Protein AF-A0A6M1YL88-F1 (afdb_monomer_lite)

pLDDT: mean 94.41, std 8.23, range [48.78, 98.56]

Sequence (57 aa):
MQNIDFQIRAFLAYIESEKGLSPNTVEAYSRDIRYFKDFLSKKSISRFEDVKQADVI

Foldseek 3Di:
DDWPVNVLVVVLVCCVPVVVDDPVVSVVSSVVSVVLCVLCVVVVHTDPVPDDPVSVD

Structure (mmCIF, N/CA/C/O backbone):
data_AF-A0A6M1YL88-F1
#
_entry.id   AF-A0A6M1YL88-F1
#
loop_
_atom_site.group_PDB
_atom_site.id
_atom_site.type_symbol
_atom_site.label_atom_id
_atom_site.label_alt_id
_atom_site.label_comp_id
_atom_site.label_asym_id
_atom_site.label_entity_id
_atom_site.label_seq_id
_atom_site.pdbx_PDB_ins_code
_atom_site.Cartn_x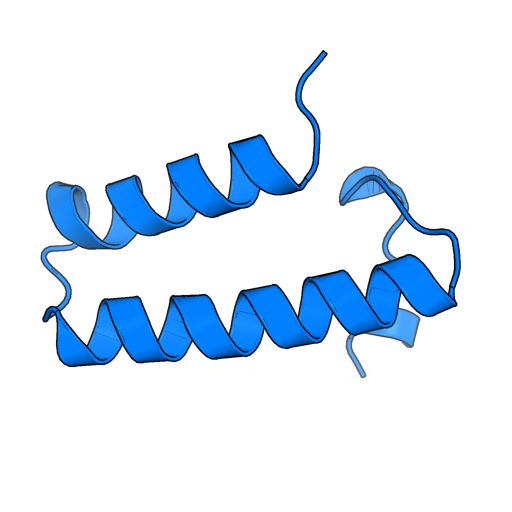
_atom_site.Cartn_y
_atom_site.Cartn_z
_atom_site.occupancy
_atom_site.B_iso_or_equiv
_atom_site.auth_seq_id
_atom_site.auth_comp_id
_atom_site.auth_asym_id
_atom_site.auth_atom_id
_atom_site.pdbx_PDB_model_num
ATOM 1 N N . MET A 1 1 ? -9.622 10.127 -14.550 1.00 48.78 1 MET A N 1
ATOM 2 C CA . MET A 1 1 ? -8.497 9.168 -14.529 1.00 48.78 1 MET A CA 1
ATOM 3 C C . MET A 1 1 ? -8.043 9.042 -13.088 1.00 48.78 1 MET A C 1
ATOM 5 O O . MET A 1 1 ? -7.729 10.068 -12.500 1.00 48.78 1 MET A O 1
ATOM 9 N N . GLN A 1 2 ? -8.135 7.860 -12.480 1.00 61.91 2 GLN A N 1
ATOM 10 C CA . GLN A 1 2 ? -7.744 7.696 -11.078 1.00 61.91 2 GLN A CA 1
ATOM 11 C C . GLN A 1 2 ? -6.266 7.327 -11.003 1.00 61.91 2 GLN A C 1
ATOM 13 O O . GLN A 1 2 ? -5.801 6.495 -11.773 1.00 61.91 2 GLN A O 1
ATOM 18 N N . ASN A 1 3 ? -5.527 8.013 -10.137 1.00 84.12 3 ASN A N 1
ATOM 19 C CA . ASN A 1 3 ? -4.117 7.753 -9.876 1.00 84.12 3 ASN A CA 1
ATOM 20 C C . ASN A 1 3 ? -3.968 6.896 -8.610 1.00 84.12 3 ASN A C 1
ATOM 22 O O . ASN A 1 3 ? -4.910 6.774 -7.820 1.00 84.12 3 ASN A O 1
ATOM 26 N N . ILE A 1 4 ? -2.774 6.339 -8.408 1.00 91.12 4 ILE A N 1
ATOM 27 C CA . ILE A 1 4 ? -2.466 5.438 -7.288 1.00 91.12 4 ILE A CA 1
ATOM 28 C C . ILE A 1 4 ? -2.845 6.059 -5.929 1.00 91.12 4 ILE A C 1
ATOM 30 O O . ILE A 1 4 ? -3.409 5.395 -5.066 1.00 91.12 4 ILE A O 1
ATOM 34 N N . ASP A 1 5 ? -2.646 7.371 -5.766 1.00 92.69 5 ASP A N 1
ATOM 35 C CA . ASP A 1 5 ? -2.991 8.115 -4.551 1.00 92.69 5 ASP A CA 1
ATOM 36 C C . ASP A 1 5 ? -4.487 8.106 -4.233 1.00 92.69 5 ASP A C 1
ATOM 38 O O . ASP A 1 5 ? -4.878 8.002 -3.068 1.00 92.69 5 ASP A O 1
ATOM 42 N N . PHE A 1 6 ? -5.339 8.228 -5.253 1.00 94.00 6 PHE A N 1
ATOM 43 C CA . PHE A 1 6 ? -6.781 8.145 -5.060 1.00 94.00 6 PHE A CA 1
ATOM 44 C C . PHE A 1 6 ? -7.190 6.744 -4.595 1.00 94.00 6 PHE A C 1
ATOM 46 O O . PHE A 1 6 ? -7.953 6.620 -3.639 1.00 94.00 6 PHE A O 1
ATOM 53 N N . GLN A 1 7 ? -6.656 5.703 -5.237 1.00 95.44 7 GLN A N 1
ATOM 54 C CA . GLN A 1 7 ? -6.975 4.308 -4.922 1.00 95.44 7 GLN A CA 1
ATOM 55 C C . GLN A 1 7 ? -6.546 3.946 -3.491 1.00 95.44 7 GLN A C 1
ATOM 57 O O . GLN A 1 7 ? -7.315 3.318 -2.766 1.00 95.44 7 GLN A O 1
ATOM 62 N N . ILE A 1 8 ? -5.375 4.420 -3.047 1.00 95.94 8 ILE A N 1
ATOM 63 C CA . ILE A 1 8 ? -4.895 4.242 -1.667 1.00 95.94 8 ILE A CA 1
ATOM 64 C C . ILE A 1 8 ? -5.848 4.907 -0.669 1.00 95.94 8 ILE A C 1
ATOM 66 O O . ILE A 1 8 ? -6.268 4.267 0.292 1.00 95.94 8 ILE A O 1
ATOM 70 N N . ARG A 1 9 ? -6.234 6.172 -0.894 1.00 96.50 9 ARG A N 1
ATOM 71 C CA . A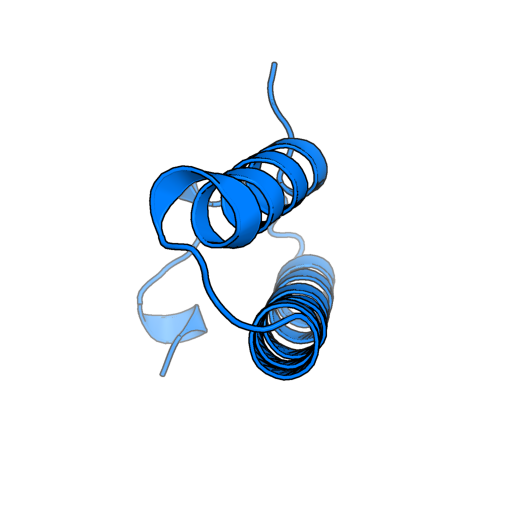RG A 1 9 ? -7.174 6.872 0.000 1.00 96.50 9 ARG A CA 1
ATOM 72 C C . ARG A 1 9 ? -8.534 6.181 0.065 1.00 96.50 9 ARG A C 1
ATOM 74 O O . ARG A 1 9 ? -9.079 6.035 1.153 1.00 96.50 9 ARG A O 1
ATOM 81 N N . ALA A 1 10 ? -9.059 5.742 -1.079 1.00 97.00 10 ALA A N 1
ATOM 82 C CA . ALA A 1 10 ? -10.330 5.027 -1.143 1.00 97.00 10 ALA A CA 1
ATOM 83 C C . ALA A 1 10 ? -10.272 3.696 -0.376 1.00 97.00 10 ALA A C 1
ATOM 85 O O . ALA A 1 10 ? -11.194 3.378 0.369 1.00 97.00 10 ALA A O 1
ATOM 86 N N . PHE A 1 11 ? -9.172 2.948 -0.504 1.00 97.50 11 PHE A N 1
ATOM 87 C CA . PHE A 1 11 ? -8.966 1.710 0.245 1.00 97.50 11 PHE A CA 1
ATOM 88 C C . PHE A 1 11 ? -8.867 1.948 1.757 1.00 97.50 11 PHE A C 1
ATOM 90 O O . PHE A 1 11 ? -9.513 1.235 2.519 1.00 97.50 11 PHE A O 1
ATOM 97 N N . LEU A 1 12 ? -8.108 2.959 2.196 1.00 98.25 12 LEU A N 1
ATOM 98 C CA . LEU A 1 12 ? -7.982 3.284 3.621 1.00 98.25 12 LEU A CA 1
ATOM 99 C C . LEU A 1 12 ? -9.333 3.682 4.234 1.00 98.25 12 LEU A C 1
ATOM 101 O O . LEU A 1 12 ? -9.699 3.157 5.281 1.00 98.25 12 LEU A O 1
ATOM 105 N N . ALA A 1 13 ? -10.111 4.518 3.540 1.00 98.12 13 ALA A N 1
ATOM 106 C CA . ALA A 1 13 ? -11.463 4.874 3.972 1.00 98.12 13 ALA A CA 1
ATOM 107 C C . ALA A 1 13 ? -12.396 3.650 4.026 1.00 98.12 13 ALA A C 1
ATOM 109 O O . ALA A 1 13 ? -13.195 3.516 4.949 1.00 98.12 13 ALA A O 1
ATOM 110 N N . TYR A 1 14 ? -12.276 2.728 3.065 1.00 98.50 14 TYR A N 1
ATOM 111 C CA . TYR A 1 14 ? -13.048 1.485 3.047 1.00 98.50 14 TYR A CA 1
ATOM 112 C C . TYR A 1 14 ? -12.742 0.590 4.254 1.00 98.50 14 TYR A C 1
ATOM 114 O O . TYR A 1 14 ? -13.663 0.098 4.902 1.00 98.50 14 TYR A O 1
ATOM 122 N N . ILE A 1 15 ? -11.466 0.365 4.580 1.00 98.38 15 ILE A N 1
ATOM 123 C CA . ILE A 1 15 ? -11.115 -0.509 5.709 1.00 98.38 15 ILE A CA 1
ATOM 124 C C . ILE A 1 15 ? -11.411 0.137 7.072 1.00 98.38 15 ILE A C 1
ATOM 126 O O . ILE A 1 15 ? -11.655 -0.577 8.043 1.00 98.38 15 ILE A O 1
ATOM 130 N N . GLU A 1 16 ? -11.435 1.467 7.146 1.00 98.44 16 GLU A N 1
ATOM 131 C CA . GLU A 1 16 ? -11.874 2.203 8.332 1.00 98.44 16 GLU A CA 1
ATOM 132 C C . GLU A 1 16 ? -13.401 2.129 8.508 1.00 98.44 16 GLU A C 1
ATOM 134 O O . GLU A 1 16 ? -13.873 1.669 9.543 1.00 98.44 16 GLU A O 1
ATOM 139 N N . SER A 1 17 ? -14.175 2.517 7.486 1.00 98.06 17 SER A N 1
ATOM 140 C CA . SER A 1 17 ? -15.645 2.607 7.552 1.00 98.06 17 SER A CA 1
ATOM 141 C C . SER A 1 17 ? -16.328 1.242 7.447 1.00 98.06 17 SER A C 1
ATOM 143 O O . SER A 1 17 ? -17.068 0.831 8.337 1.00 98.06 17 SER A O 1
ATOM 145 N N . GLU A 1 18 ? -16.061 0.504 6.369 1.00 98.06 18 GLU A N 1
ATOM 146 C CA . GLU A 1 18 ? -16.819 -0.704 6.019 1.00 98.06 18 GLU A CA 1
ATOM 147 C C . GLU A 1 18 ? -16.302 -1.953 6.735 1.00 98.06 18 GLU A C 1
ATOM 149 O O . GLU A 1 18 ? -17.046 -2.910 6.955 1.00 98.06 18 GLU A O 1
ATOM 154 N N . LYS A 1 19 ? -15.006 -1.983 7.069 1.00 98.19 19 LYS A N 1
ATOM 155 C CA . LYS A 1 19 ? -14.403 -3.089 7.832 1.00 98.19 19 LYS A CA 1
ATOM 156 C C . LYS A 1 19 ? -14.244 -2.786 9.315 1.00 98.19 19 LYS A C 1
ATOM 158 O O . LYS A 1 19 ? -13.946 -3.717 10.061 1.00 98.19 19 LYS A O 1
ATOM 163 N N . GLY A 1 20 ? -14.448 -1.537 9.738 1.00 97.94 20 GLY A N 1
ATOM 164 C CA . GLY A 1 20 ? -14.349 -1.141 11.141 1.00 97.94 20 GLY A CA 1
ATOM 165 C C . GLY A 1 20 ? -12.976 -1.423 11.751 1.00 97.94 20 GLY A C 1
ATOM 166 O O . GLY A 1 20 ? -12.895 -1.752 12.936 1.00 97.94 20 GLY A O 1
ATOM 167 N N . LEU A 1 21 ? -11.898 -1.384 10.956 1.00 98.50 21 LEU A N 1
ATOM 168 C CA . LEU A 1 21 ? -10.559 -1.624 11.488 1.00 98.50 21 LEU A CA 1
ATOM 169 C C . LEU A 1 21 ? -10.166 -0.502 12.450 1.00 98.50 21 LEU A C 1
ATOM 171 O O . LEU A 1 21 ? -10.480 0.666 12.236 1.00 98.50 21 LEU A O 1
ATOM 175 N N . SER A 1 22 ? -9.444 -0.862 13.513 1.00 98.44 22 SER A N 1
ATOM 176 C CA . SER A 1 22 ? -9.003 0.121 14.504 1.00 98.44 22 SER A CA 1
ATOM 177 C C . SER A 1 22 ? -8.103 1.193 13.868 1.00 98.44 22 SER A C 1
ATOM 179 O O . SER A 1 22 ? -7.355 0.865 12.940 1.00 98.44 22 SER A O 1
ATOM 181 N N . PRO A 1 23 ? -8.063 2.429 14.404 1.00 98.19 23 PRO A N 1
ATOM 182 C CA . PRO A 1 23 ? -7.184 3.482 13.890 1.00 98.19 23 PRO A CA 1
ATOM 183 C C . PRO A 1 23 ? -5.718 3.044 13.783 1.00 98.19 23 PRO A C 1
ATOM 185 O O . PRO A 1 23 ? -5.066 3.275 12.771 1.00 98.19 23 PRO A O 1
ATOM 188 N N . ASN A 1 24 ? -5.213 2.307 14.778 1.00 98.31 24 ASN A N 1
ATOM 189 C CA . ASN A 1 24 ? -3.844 1.781 14.764 1.00 98.31 24 ASN A CA 1
ATOM 190 C C . ASN A 1 24 ? -3.608 0.785 13.617 1.00 98.31 24 ASN A C 1
ATOM 192 O O . ASN A 1 24 ? -2.519 0.737 13.046 1.00 98.31 24 ASN A O 1
ATOM 196 N N . THR A 1 25 ? -4.621 -0.014 13.275 1.00 98.19 25 THR A N 1
ATOM 197 C CA . THR A 1 25 ? -4.568 -0.936 12.137 1.00 98.19 25 THR A CA 1
ATOM 198 C C . THR A 1 25 ? -4.592 -0.166 10.818 1.00 98.19 25 THR A C 1
ATOM 200 O O . THR A 1 25 ? -3.752 -0.430 9.963 1.00 98.19 25 THR A O 1
ATOM 203 N N . VAL A 1 26 ? -5.489 0.812 10.658 1.00 98.56 26 VAL A N 1
ATOM 204 C CA . VAL A 1 26 ? -5.561 1.657 9.451 1.00 98.56 26 VAL A CA 1
ATOM 205 C C . VAL A 1 26 ? -4.240 2.398 9.223 1.00 98.56 26 VAL A C 1
ATOM 207 O O . VAL A 1 26 ? -3.711 2.389 8.111 1.00 98.56 26 VAL A O 1
ATOM 210 N N . GLU A 1 27 ? -3.645 2.951 10.280 1.00 98.38 27 GLU A N 1
ATOM 211 C CA . GLU A 1 27 ? -2.339 3.613 10.214 1.00 98.38 27 GLU A CA 1
ATOM 212 C C . GLU A 1 27 ? -1.203 2.654 9.839 1.00 98.38 27 GLU A C 1
ATOM 214 O O . GLU A 1 27 ? -0.311 3.021 9.072 1.00 98.38 27 GLU A O 1
ATOM 219 N N . ALA A 1 28 ? -1.227 1.408 10.323 1.00 98.50 28 ALA A N 1
ATOM 220 C CA . ALA A 1 28 ? -0.257 0.399 9.905 1.00 98.50 28 ALA A CA 1
ATOM 221 C C . ALA A 1 28 ? -0.349 0.110 8.396 1.00 98.50 28 ALA A C 1
ATOM 223 O O . ALA A 1 28 ? 0.655 0.238 7.697 1.00 98.50 28 ALA A O 1
ATOM 224 N N . TYR A 1 29 ? -1.555 -0.151 7.877 1.00 98.31 29 TYR A N 1
ATOM 225 C CA . TYR A 1 29 ? -1.779 -0.344 6.438 1.00 98.31 29 TYR A CA 1
ATOM 226 C C . TYR A 1 29 ? -1.378 0.890 5.616 1.00 98.31 29 TYR A C 1
ATOM 228 O O . TYR A 1 29 ? -0.751 0.758 4.567 1.00 98.31 29 TYR A O 1
ATOM 236 N N . SER A 1 30 ? -1.705 2.096 6.092 1.00 98.00 30 SER A N 1
ATOM 237 C CA . SER A 1 30 ? -1.329 3.362 5.450 1.00 98.00 30 SER A CA 1
ATOM 238 C C . SER A 1 30 ? 0.186 3.484 5.284 1.00 98.00 30 SER A C 1
ATOM 240 O O . SER A 1 30 ? 0.655 3.812 4.192 1.00 98.00 30 SER A O 1
ATOM 242 N N . ARG A 1 31 ? 0.968 3.180 6.329 1.00 98.25 31 ARG A N 1
ATOM 243 C CA . ARG A 1 31 ? 2.439 3.198 6.257 1.00 98.25 31 ARG A CA 1
ATOM 244 C C . ARG A 1 31 ? 2.966 2.193 5.238 1.00 98.25 31 ARG A C 1
ATOM 246 O O . ARG A 1 31 ? 3.748 2.578 4.371 1.00 98.25 31 ARG A O 1
ATOM 253 N N . ASP A 1 32 ? 2.505 0.948 5.303 1.00 98.00 32 ASP A N 1
ATOM 254 C CA . ASP A 1 32 ? 3.001 -0.127 4.440 1.00 98.00 32 ASP A CA 1
ATOM 255 C C . ASP A 1 32 ? 2.689 0.149 2.961 1.00 98.00 32 ASP A C 1
ATOM 257 O O . ASP A 1 32 ? 3.563 0.050 2.096 1.00 98.00 32 ASP A O 1
ATOM 261 N N . ILE A 1 33 ? 1.470 0.605 2.664 1.00 97.06 33 ILE A N 1
ATOM 262 C CA . ILE A 1 33 ? 1.056 0.952 1.300 1.00 97.06 33 ILE A CA 1
ATOM 263 C C . ILE A 1 33 ? 1.820 2.176 0.773 1.00 97.06 33 ILE A C 1
ATOM 265 O O . ILE A 1 33 ? 2.163 2.219 -0.410 1.00 97.06 33 ILE A O 1
ATOM 269 N N . ARG A 1 34 ? 2.127 3.169 1.620 1.00 96.00 34 ARG A N 1
ATOM 270 C CA . ARG A 1 34 ? 2.966 4.312 1.217 1.00 96.00 34 ARG A CA 1
ATOM 271 C C . ARG A 1 34 ? 4.388 3.875 0.881 1.00 96.00 34 ARG A C 1
ATOM 273 O O . ARG A 1 34 ? 4.904 4.294 -0.150 1.00 96.00 34 ARG A O 1
ATOM 280 N N . TYR A 1 35 ? 4.989 2.991 1.677 1.00 97.50 35 TYR A N 1
ATOM 281 C CA . TYR A 1 35 ? 6.303 2.436 1.345 1.00 97.50 35 TYR A CA 1
ATOM 282 C C . TYR A 1 35 ? 6.283 1.661 0.028 1.00 97.50 35 TYR A C 1
ATOM 284 O O . TYR A 1 35 ? 7.201 1.804 -0.782 1.00 97.50 35 TYR A O 1
ATOM 292 N N . PHE A 1 36 ? 5.219 0.899 -0.229 1.00 97.00 36 PHE A N 1
ATOM 293 C CA . PHE A 1 36 ? 5.051 0.215 -1.505 1.00 97.00 36 PHE A CA 1
ATOM 294 C C . PHE A 1 36 ? 4.907 1.199 -2.676 1.00 97.00 36 PHE A C 1
ATOM 296 O O . PHE A 1 36 ? 5.578 1.047 -3.695 1.00 97.00 36 PHE A O 1
ATOM 303 N N . LYS A 1 37 ? 4.113 2.266 -2.521 1.00 95.88 37 LYS A N 1
ATOM 304 C CA . LYS A 1 37 ? 4.010 3.345 -3.516 1.00 95.88 37 LYS A CA 1
ATOM 305 C C . LYS A 1 37 ? 5.379 3.966 -3.816 1.00 95.88 37 LYS A C 1
ATOM 307 O O . LYS A 1 37 ? 5.721 4.151 -4.983 1.00 95.88 37 LYS A O 1
ATOM 312 N N . ASP A 1 38 ? 6.165 4.274 -2.788 1.00 96.31 38 ASP A N 1
ATOM 313 C CA . ASP A 1 38 ? 7.497 4.862 -2.955 1.00 96.31 38 ASP A CA 1
ATOM 314 C C . ASP A 1 38 ? 8.450 3.901 -3.679 1.00 96.31 38 ASP A C 1
ATOM 316 O O . ASP A 1 38 ? 9.236 4.320 -4.533 1.00 96.31 38 ASP A O 1
ATOM 320 N N . PHE A 1 39 ? 8.361 2.602 -3.385 1.00 97.00 39 PHE A N 1
ATOM 321 C CA . PHE A 1 39 ? 9.070 1.560 -4.122 1.00 97.00 39 PHE A CA 1
ATOM 322 C C . PHE A 1 39 ? 8.671 1.535 -5.607 1.00 97.00 39 PHE A C 1
ATOM 324 O O . PHE A 1 39 ? 9.551 1.592 -6.467 1.00 97.00 39 PHE A O 1
ATOM 331 N N . LEU A 1 40 ? 7.373 1.538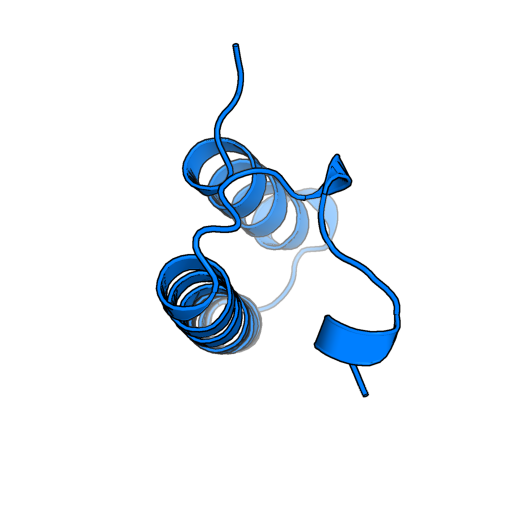 -5.925 1.00 95.94 40 LEU A N 1
ATOM 332 C CA . LEU A 1 40 ? 6.881 1.568 -7.308 1.00 95.94 40 LEU A CA 1
ATOM 333 C C . LEU A 1 40 ? 7.324 2.833 -8.053 1.00 95.94 40 LEU A C 1
ATOM 335 O O . LEU A 1 40 ? 7.747 2.760 -9.209 1.00 95.94 40 LEU A O 1
ATOM 339 N N . SER A 1 41 ? 7.322 3.984 -7.375 1.00 94.94 41 SER A N 1
ATOM 340 C CA . SER A 1 41 ? 7.779 5.251 -7.950 1.00 94.94 41 SER A CA 1
ATOM 341 C C . SER A 1 41 ? 9.248 5.197 -8.376 1.00 94.94 41 SER A C 1
ATOM 343 O O . SER A 1 41 ? 9.595 5.747 -9.421 1.00 94.94 41 SER A O 1
ATOM 345 N N . LYS A 1 42 ? 10.116 4.511 -7.617 1.00 96.62 42 LYS A N 1
ATOM 346 C CA . LYS A 1 42 ? 11.532 4.307 -7.988 1.00 96.62 42 LYS A CA 1
ATOM 347 C C . LYS A 1 42 ? 11.697 3.441 -9.239 1.00 96.62 42 LYS A C 1
ATOM 349 O O . LYS A 1 42 ? 12.724 3.525 -9.903 1.00 96.62 42 LYS A O 1
ATOM 354 N N . LYS A 1 43 ? 10.685 2.637 -9.570 1.00 95.88 43 LYS A N 1
ATOM 355 C CA . LYS A 1 43 ? 10.616 1.810 -10.783 1.00 95.88 43 LYS A CA 1
ATOM 356 C C . LYS A 1 43 ? 9.844 2.486 -11.920 1.00 95.88 43 LYS A C 1
ATOM 358 O O . LYS A 1 43 ? 9.572 1.846 -12.929 1.00 95.88 43 LYS A O 1
ATOM 363 N N . SER A 1 44 ? 9.473 3.760 -11.750 1.00 95.88 44 SER A N 1
ATOM 364 C CA . SER A 1 44 ? 8.646 4.524 -12.692 1.00 95.88 44 SER A CA 1
ATOM 365 C C . SER A 1 44 ? 7.268 3.900 -12.964 1.00 95.88 44 SER A C 1
ATOM 367 O O . SER A 1 44 ? 6.661 4.158 -14.001 1.00 95.88 44 SER A O 1
ATOM 369 N N . ILE A 1 45 ? 6.749 3.111 -12.019 1.00 95.00 45 ILE A N 1
ATOM 370 C CA . ILE A 1 45 ? 5.406 2.529 -12.078 1.00 95.00 45 ILE A CA 1
ATOM 371 C C . ILE A 1 45 ? 4.446 3.487 -11.370 1.00 95.00 45 ILE A C 1
ATOM 373 O O . ILE A 1 45 ? 4.637 3.824 -10.203 1.00 95.00 45 ILE A O 1
ATOM 377 N N . SER A 1 46 ? 3.412 3.942 -12.080 1.00 91.88 46 SER A N 1
ATOM 378 C CA . SER A 1 46 ? 2.458 4.948 -11.576 1.00 91.88 46 SER A CA 1
ATOM 379 C C . SER A 1 46 ? 1.010 4.456 -11.500 1.00 91.88 46 SER A C 1
ATOM 381 O O . SER A 1 46 ? 0.134 5.182 -11.022 1.00 91.88 46 SER A O 1
ATOM 383 N N . ARG A 1 47 ? 0.756 3.219 -11.941 1.00 93.25 47 ARG A N 1
ATOM 384 C CA . ARG A 1 47 ? -0.562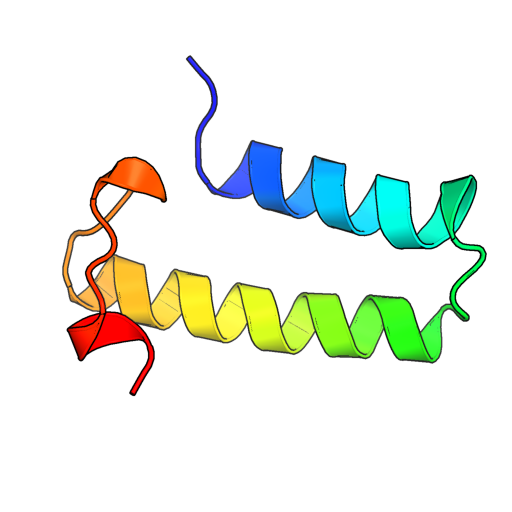 2.583 -11.976 1.00 93.25 47 ARG A CA 1
ATOM 385 C C . ARG A 1 47 ? -0.473 1.173 -11.412 1.00 93.25 47 ARG A C 1
ATOM 387 O O . ARG A 1 47 ? 0.479 0.457 -11.712 1.00 93.25 47 ARG A O 1
ATOM 394 N N . PHE A 1 48 ? -1.477 0.756 -10.640 1.00 92.00 48 PHE A N 1
ATOM 395 C CA . PHE A 1 48 ? -1.505 -0.606 -10.101 1.00 92.00 48 PHE A CA 1
ATOM 396 C C . PHE A 1 48 ? -1.629 -1.675 -11.192 1.00 92.00 48 PHE A C 1
ATOM 398 O O . PHE A 1 48 ? -1.122 -2.774 -11.010 1.00 92.00 48 PHE A O 1
ATOM 405 N N . GLU A 1 49 ? -2.228 -1.351 -12.341 1.00 93.75 49 GLU A N 1
ATOM 406 C CA . GLU A 1 49 ? -2.335 -2.284 -13.474 1.00 93.75 49 GLU A CA 1
ATOM 407 C C . GLU A 1 49 ? -0.976 -2.637 -14.103 1.00 93.75 49 GLU A C 1
ATOM 409 O O . GLU A 1 49 ? -0.855 -3.669 -14.759 1.00 93.75 49 GLU A O 1
ATOM 414 N N 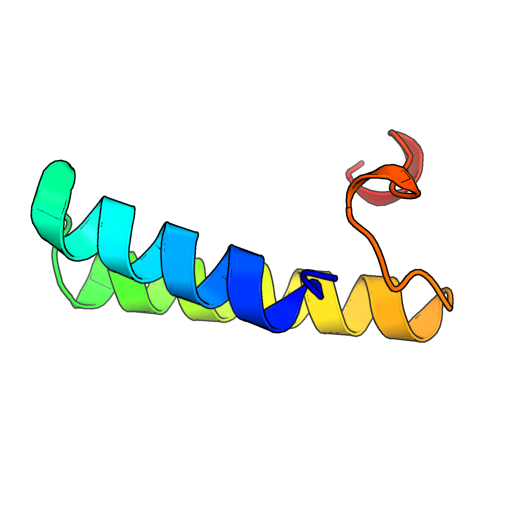. ASP A 1 50 ? 0.041 -1.798 -13.891 1.00 95.12 50 ASP A N 1
ATOM 415 C CA . ASP A 1 50 ? 1.393 -1.995 -14.421 1.00 95.12 50 ASP A CA 1
ATOM 416 C C . ASP A 1 50 ? 2.305 -2.763 -13.436 1.00 95.12 50 ASP A C 1
ATOM 418 O O . ASP A 1 50 ? 3.448 -3.087 -13.772 1.00 95.12 50 ASP A O 1
ATOM 422 N N . VAL A 1 51 ? 1.814 -3.063 -12.225 1.00 95.25 51 VAL A N 1
ATOM 423 C CA . VAL A 1 51 ? 2.537 -3.825 -11.194 1.00 95.25 51 VAL A CA 1
ATOM 424 C C . VAL A 1 51 ? 2.594 -5.296 -11.584 1.00 95.25 51 VAL A C 1
ATOM 426 O O . VAL A 1 51 ? 1.581 -5.920 -11.901 1.00 95.25 51 VAL A O 1
ATOM 429 N N . LYS A 1 52 ? 3.791 -5.879 -11.531 1.00 95.81 52 LYS A N 1
ATOM 430 C CA . LYS A 1 52 ? 4.030 -7.287 -11.853 1.00 95.81 52 LYS A CA 1
ATOM 431 C C . LYS A 1 52 ? 4.257 -8.089 -10.582 1.00 95.81 52 LYS A C 1
ATOM 433 O O . LYS A 1 52 ? 4.616 -7.558 -9.539 1.00 95.81 52 LYS A O 1
ATOM 438 N N . GLN A 1 53 ? 4.143 -9.408 -10.689 1.00 94.25 53 GLN A N 1
ATOM 439 C CA . GLN A 1 53 ? 4.421 -10.310 -9.571 1.00 94.25 53 GLN A CA 1
ATOM 440 C C . GLN A 1 53 ? 5.831 -10.103 -8.984 1.00 94.25 53 GLN A C 1
ATOM 442 O O . GLN A 1 53 ? 6.002 -10.118 -7.773 1.00 94.25 53 GLN A O 1
ATOM 447 N N . ALA A 1 54 ? 6.825 -9.829 -9.836 1.00 94.50 54 ALA A N 1
ATOM 448 C CA . ALA A 1 54 ? 8.203 -9.547 -9.424 1.00 94.50 54 ALA A CA 1
ATOM 449 C C . ALA A 1 54 ? 8.376 -8.240 -8.621 1.00 94.50 54 ALA A C 1
ATOM 451 O O . ALA A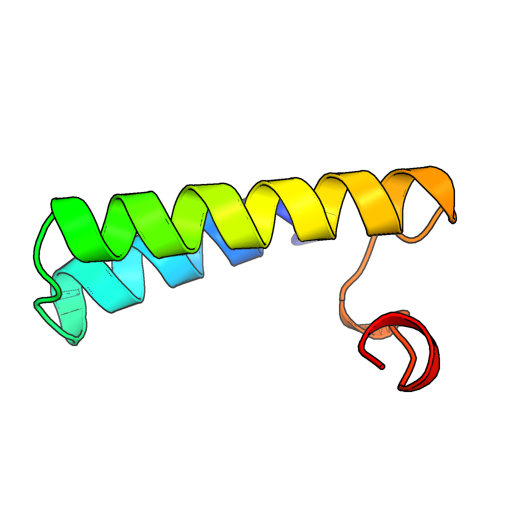 1 54 ? 9.463 -7.977 -8.119 1.00 94.50 54 ALA A O 1
ATOM 452 N N . ASP A 1 55 ? 7.340 -7.404 -8.528 1.00 94.12 55 ASP A N 1
ATOM 453 C CA . ASP A 1 55 ? 7.334 -6.185 -7.716 1.00 94.12 55 ASP A CA 1
ATOM 454 C C . ASP A 1 55 ? 6.787 -6.429 -6.297 1.00 94.12 55 ASP A C 1
ATOM 456 O O . ASP A 1 55 ? 6.821 -5.518 -5.477 1.00 94.12 55 ASP A O 1
ATOM 460 N N . VAL A 1 56 ? 6.271 -7.632 -6.007 1.00 90.88 56 VAL A N 1
ATOM 461 C CA . VAL A 1 56 ? 5.566 -7.978 -4.753 1.00 90.88 56 VAL A CA 1
ATOM 462 C C . VAL A 1 56 ? 6.218 -9.172 -4.023 1.00 90.88 56 VAL A C 1
ATOM 464 O O . VAL A 1 56 ? 5.753 -9.560 -2.954 1.00 90.88 56 VAL A O 1
ATOM 467 N N . ILE A 1 57 ? 7.281 -9.762 -4.588 1.00 80.81 57 ILE A N 1
ATOM 468 C CA . ILE A 1 57 ? 8.024 -10.913 -4.032 1.00 80.81 57 ILE A CA 1
ATOM 469 C C . ILE A 1 57 ? 9.308 -10.450 -3.344 1.00 80.81 57 ILE A C 1
ATOM 471 O O . ILE A 1 57 ? 10.007 -9.595 -3.934 1.00 80.81 57 ILE A O 1
#

Radius of gyration: 12.24 Å; chains: 1; bounding box: 28×20×29 Å

Secondary structure (DSSP, 8-state):
---HHHHHHHHHHHHHHTS---HHHHHHHHHHHHHHHHHHHHTT--SGGG--GGGT-